Protein AF-A0A2V8UHX8-F1 (afdb_monomer_lite)

Sequence (144 aa):
MVDRAAVALDEDFRTGLDEWTSRGNATASWSFDATGFVRPGALALYRPSLGLTDYQMQFLGLIDKKAMSWVVRAADFDNYYVVKLVVLKPGPLPTIGVTRYAVVNGKAQNRADVVVPINARPDMLYRGRSRRHLRSRRPRPDGR

Foldseek 3Di:
DDDPPDDDDDDLCPVHCPQKDDDPVQQVVWDADPVRDIDDDHDIDRNVCLPDDWDKDKDKDADPDFWDKDWDNDNDQQWIKIWIWGFPADDQFTWTKIKIFIGHRNRTDDIDIGTDPDRDGHPDMDMDMDGDDPPPPDPDPPDD

Radius of gyration: 17.82 Å; chains: 1; bounding box: 34×53×47 Å

pLDDT: mean 87.39, std 15.1, range [37.59, 98.44]

Structure (mmCIF, N/CA/C/O backbone):
data_AF-A0A2V8UHX8-F1
#
_entry.id   AF-A0A2V8UHX8-F1
#
loop_
_atom_site.group_PDB
_atom_site.id
_atom_site.type_symbol
_atom_site.label_atom_id
_atom_site.label_alt_id
_atom_site.label_comp_id
_atom_site.label_asym_id
_atom_site.label_entity_id
_atom_site.label_seq_id
_atom_site.pdbx_PDB_ins_code
_atom_site.Cartn_x
_atom_site.Cartn_y
_atom_site.Cartn_z
_atom_site.occupancy
_atom_site.B_iso_or_equiv
_atom_site.auth_seq_id
_atom_site.auth_comp_id
_atom_site.auth_asym_id
_atom_site.auth_atom_id
_atom_site.pdbx_PDB_model_num
ATOM 1 N N . MET A 1 1 ? 19.385 -30.151 -11.113 1.00 38.16 1 MET A N 1
ATOM 2 C CA . MET A 1 1 ? 18.943 -29.450 -9.891 1.00 38.16 1 MET A CA 1
ATOM 3 C C . MET A 1 1 ? 18.984 -27.964 -10.209 1.00 38.16 1 MET A C 1
ATOM 5 O O . MET A 1 1 ? 20.072 -27.438 -10.368 1.00 38.16 1 MET A O 1
ATOM 9 N N . VAL A 1 2 ? 17.839 -27.333 -10.487 1.00 37.59 2 VAL A N 1
ATOM 10 C CA . VAL A 1 2 ? 17.800 -25.900 -10.831 1.00 37.59 2 VAL A CA 1
ATOM 11 C C . VAL A 1 2 ? 17.531 -25.143 -9.542 1.00 37.59 2 VAL A C 1
ATOM 13 O O . VAL A 1 2 ? 16.391 -25.096 -9.082 1.00 37.59 2 VAL A O 1
ATOM 16 N N . ASP A 1 3 ? 18.590 -24.614 -8.941 1.00 44.16 3 ASP A N 1
ATOM 17 C CA . ASP A 1 3 ? 18.475 -23.642 -7.864 1.00 44.16 3 ASP A CA 1
ATOM 18 C C . ASP A 1 3 ?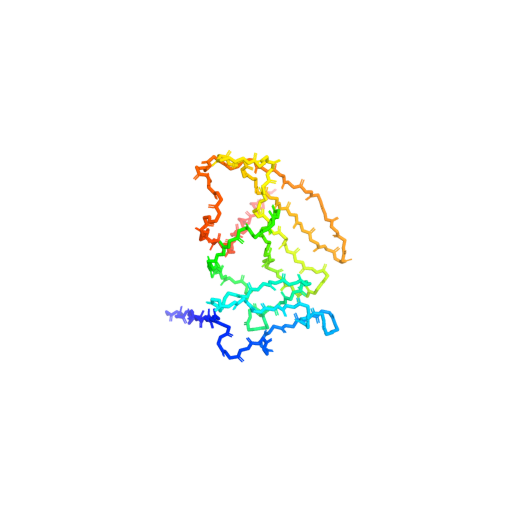 17.956 -22.339 -8.483 1.00 44.16 3 ASP A C 1
ATOM 20 O O . ASP A 1 3 ? 18.651 -21.653 -9.234 1.00 44.16 3 ASP A O 1
ATOM 24 N N . ARG A 1 4 ? 16.667 -22.054 -8.287 1.00 54.31 4 ARG A N 1
ATOM 25 C CA . ARG A 1 4 ? 16.117 -20.746 -8.637 1.00 54.31 4 ARG A CA 1
ATOM 26 C C . ARG A 1 4 ? 16.602 -19.796 -7.556 1.00 54.31 4 ARG A C 1
ATOM 28 O O . ARG A 1 4 ? 16.000 -19.772 -6.488 1.00 54.31 4 ARG A O 1
ATOM 35 N N . ALA A 1 5 ? 17.664 -19.043 -7.836 1.00 53.38 5 ALA A N 1
ATOM 36 C CA . ALA A 1 5 ? 18.156 -18.008 -6.938 1.00 53.38 5 ALA A CA 1
ATOM 37 C C . ALA A 1 5 ? 16.981 -17.137 -6.464 1.00 53.38 5 ALA A C 1
ATOM 39 O O . ALA A 1 5 ? 16.331 -16.447 -7.254 1.00 53.38 5 ALA A O 1
ATOM 40 N N . ALA A 1 6 ? 16.665 -17.227 -5.174 1.00 70.19 6 ALA A N 1
ATOM 41 C CA . ALA A 1 6 ? 15.698 -16.347 -4.551 1.00 70.19 6 ALA A CA 1
ATOM 42 C C . ALA A 1 6 ? 16.376 -14.985 -4.372 1.00 70.19 6 ALA A C 1
ATOM 44 O O . ALA A 1 6 ? 17.318 -14.860 -3.594 1.00 70.19 6 ALA A O 1
ATOM 45 N N . VAL A 1 7 ? 15.923 -13.971 -5.108 1.00 84.69 7 VAL A N 1
ATOM 46 C CA . VAL A 1 7 ? 16.371 -12.592 -4.888 1.00 84.69 7 VAL A CA 1
ATOM 47 C C . VAL A 1 7 ? 15.684 -12.064 -3.629 1.00 84.69 7 VAL A C 1
ATOM 49 O O . VAL A 1 7 ? 14.455 -12.099 -3.533 1.00 84.69 7 VAL A O 1
ATOM 52 N N . ALA A 1 8 ? 16.473 -11.585 -2.668 1.00 90.81 8 ALA A N 1
ATOM 53 C CA . ALA A 1 8 ? 15.987 -10.830 -1.519 1.00 90.81 8 ALA A CA 1
ATOM 54 C C . ALA A 1 8 ? 16.121 -9.334 -1.824 1.00 90.81 8 ALA A C 1
ATOM 56 O O . ALA A 1 8 ? 17.201 -8.872 -2.186 1.00 90.81 8 ALA A O 1
ATOM 57 N N . LEU A 1 9 ? 15.010 -8.605 -1.728 1.00 93.25 9 LEU A N 1
ATOM 58 C CA . LEU A 1 9 ? 14.964 -7.154 -1.878 1.00 93.25 9 LEU A CA 1
ATOM 59 C C . LEU A 1 9 ? 14.510 -6.568 -0.548 1.00 93.25 9 LEU A C 1
ATOM 61 O O . LEU A 1 9 ? 13.419 -6.906 -0.080 1.00 93.25 9 L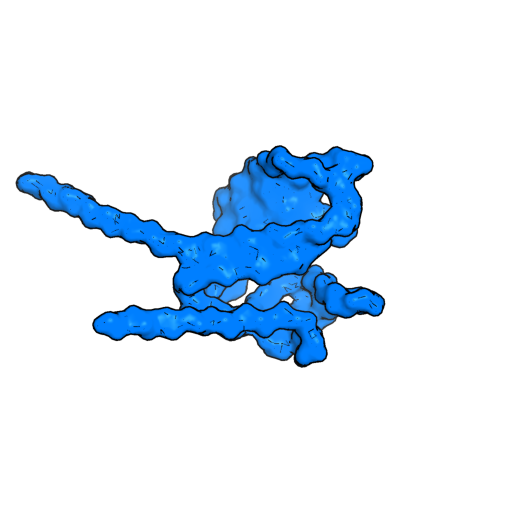EU A O 1
ATOM 65 N N . ASP A 1 10 ? 15.332 -5.694 0.017 1.00 93.56 10 ASP A N 1
ATOM 66 C CA . ASP A 1 10 ? 15.061 -5.009 1.272 1.00 93.56 10 ASP A CA 1
ATOM 67 C C . ASP A 1 10 ? 15.045 -3.498 1.029 1.00 93.56 10 ASP A C 1
ATOM 69 O O . ASP A 1 10 ? 15.908 -2.950 0.347 1.00 93.56 10 ASP A O 1
ATOM 73 N N . GLU A 1 11 ? 14.033 -2.838 1.582 1.00 92.75 11 GLU A N 1
ATOM 74 C CA . GLU A 1 11 ? 13.854 -1.390 1.541 1.00 92.75 11 GLU A CA 1
ATOM 75 C C . GLU A 1 11 ? 13.630 -0.909 2.975 1.00 92.75 11 GLU A C 1
ATOM 77 O O . GLU A 1 11 ? 12.688 -1.350 3.643 1.00 92.75 11 GLU A O 1
ATOM 82 N N . ASP A 1 12 ? 14.510 -0.028 3.444 1.00 91.31 12 ASP A N 1
ATOM 83 C CA . ASP A 1 12 ? 14.453 0.591 4.771 1.00 91.31 12 ASP A CA 1
ATOM 84 C C . ASP A 1 12 ? 14.312 2.124 4.712 1.00 91.31 12 ASP A C 1
ATOM 86 O O . ASP A 1 12 ? 14.240 2.775 5.754 1.00 91.31 12 ASP A O 1
ATOM 90 N N . PHE A 1 13 ? 14.226 2.682 3.498 1.00 91.62 13 PHE A N 1
ATOM 91 C CA . PHE A 1 13 ? 14.057 4.090 3.150 1.00 91.62 13 PHE A CA 1
ATOM 92 C C . PHE A 1 13 ? 15.179 5.030 3.611 1.00 91.62 13 PHE A C 1
ATOM 94 O O . PHE A 1 13 ? 15.063 6.248 3.456 1.00 91.62 13 PHE A O 1
ATOM 101 N N . ARG A 1 14 ? 16.293 4.509 4.146 1.00 87.94 14 ARG A N 1
ATOM 102 C CA . ARG A 1 14 ? 17.419 5.340 4.613 1.00 87.94 14 ARG A CA 1
ATOM 103 C C . ARG A 1 14 ? 18.179 6.004 3.474 1.00 87.94 14 ARG A C 1
ATOM 105 O O . ARG A 1 14 ? 18.783 7.054 3.672 1.00 87.94 14 ARG A O 1
ATOM 112 N N . THR A 1 15 ? 18.151 5.394 2.294 1.00 85.94 15 THR A N 1
ATOM 113 C CA . THR A 1 15 ? 18.759 5.919 1.066 1.00 85.94 15 THR A CA 1
ATOM 114 C C . THR A 1 15 ? 17.802 6.814 0.273 1.00 85.94 15 THR A C 1
ATOM 116 O O . THR A 1 15 ? 18.139 7.242 -0.825 1.00 85.94 15 THR A O 1
ATOM 119 N N . GLY A 1 16 ? 16.628 7.136 0.829 1.00 88.38 16 GLY A N 1
ATOM 120 C CA . GLY A 1 16 ? 15.631 7.992 0.197 1.00 88.38 16 GLY A CA 1
ATOM 121 C C . GLY A 1 16 ? 14.569 7.207 -0.572 1.00 88.38 16 GLY A C 1
ATOM 122 O O . GLY A 1 16 ? 14.186 6.106 -0.188 1.00 88.38 16 GLY A O 1
ATOM 123 N N . LEU A 1 17 ? 14.040 7.820 -1.634 1.00 91.25 17 LEU A N 1
ATOM 124 C CA . LEU A 1 17 ? 12.916 7.295 -2.421 1.00 91.25 17 LEU A CA 1
ATOM 125 C C . LEU A 1 17 ? 13.298 7.019 -3.879 1.00 91.25 17 LEU A C 1
ATOM 127 O O . LEU A 1 17 ? 12.417 6.878 -4.724 1.00 91.25 17 LEU A O 1
ATOM 131 N N . ASP A 1 18 ? 14.594 6.939 -4.184 1.00 90.00 18 ASP A N 1
ATOM 132 C CA . ASP A 1 18 ? 15.086 6.840 -5.561 1.00 90.00 18 ASP A CA 1
ATOM 133 C C . ASP A 1 18 ? 14.546 5.600 -6.278 1.00 90.00 18 ASP A C 1
ATOM 135 O O . ASP A 1 18 ? 14.199 5.676 -7.455 1.00 90.00 18 ASP A O 1
ATOM 139 N N . GLU A 1 19 ? 14.388 4.481 -5.562 1.00 93.25 19 GLU A N 1
ATOM 140 C CA . GLU A 1 19 ? 13.832 3.230 -6.094 1.00 93.25 19 GLU A CA 1
ATOM 141 C C . GLU A 1 19 ? 12.304 3.203 -6.226 1.00 93.25 19 GLU A C 1
ATOM 143 O O . GLU A 1 19 ? 11.726 2.223 -6.710 1.00 93.25 19 GLU A O 1
ATOM 148 N N . TRP A 1 20 ? 11.634 4.291 -5.855 1.00 94.56 20 TRP A N 1
ATOM 149 C CA . TRP A 1 20 ? 10.190 4.433 -5.933 1.00 94.56 20 TRP A CA 1
ATOM 150 C C . TRP A 1 20 ? 9.813 5.345 -7.092 1.00 94.56 20 TRP A C 1
ATOM 152 O O . TRP A 1 20 ? 10.142 6.526 -7.135 1.00 94.56 20 TRP A O 1
ATOM 162 N N . THR A 1 21 ? 9.065 4.800 -8.046 1.00 93.50 21 THR A N 1
ATOM 163 C CA . THR A 1 21 ? 8.550 5.570 -9.180 1.00 93.50 21 THR A CA 1
ATOM 164 C C . THR A 1 21 ? 7.075 5.882 -8.987 1.00 93.50 21 THR A C 1
ATOM 166 O O . THR A 1 21 ? 6.322 5.056 -8.480 1.00 93.50 21 THR A O 1
ATOM 169 N N . SER A 1 22 ? 6.631 7.058 -9.418 1.00 93.00 22 SER A N 1
ATOM 170 C CA . SER A 1 22 ? 5.221 7.458 -9.416 1.00 93.00 22 SER A CA 1
ATOM 171 C C . SER A 1 22 ? 4.820 8.002 -10.786 1.00 93.00 22 SER A C 1
ATOM 173 O O . SER A 1 22 ? 5.671 8.248 -11.641 1.00 93.00 22 SER A O 1
ATOM 175 N N . ARG A 1 23 ? 3.519 8.209 -11.019 1.00 89.88 23 ARG A N 1
ATOM 176 C CA . ARG A 1 23 ? 3.083 8.970 -12.197 1.00 89.88 23 ARG A CA 1
ATOM 177 C C . ARG A 1 23 ? 3.562 10.416 -12.076 1.00 89.88 23 ARG A C 1
ATOM 179 O O . ARG A 1 23 ? 3.142 11.126 -11.163 1.00 89.88 23 ARG A O 1
ATOM 186 N N . GLY A 1 24 ? 4.407 10.852 -13.009 1.00 86.06 24 GLY A N 1
ATOM 187 C CA . GLY A 1 24 ? 5.054 12.162 -12.929 1.00 86.06 24 GLY A CA 1
ATOM 188 C C . GLY A 1 24 ? 6.001 12.236 -11.726 1.00 86.06 24 GLY A C 1
ATOM 189 O O . GLY A 1 24 ? 6.769 11.311 -11.496 1.00 86.06 24 GLY A O 1
ATOM 190 N N . ASN A 1 25 ? 5.926 13.319 -10.946 1.00 78.00 25 ASN A N 1
ATOM 191 C CA . ASN A 1 25 ? 6.714 13.503 -9.718 1.00 78.00 25 ASN A CA 1
ATOM 192 C C . ASN A 1 25 ? 5.857 13.364 -8.441 1.00 78.00 25 ASN A C 1
ATOM 194 O O . ASN A 1 25 ? 6.036 14.087 -7.463 1.00 78.00 25 ASN A O 1
ATOM 198 N N . ALA A 1 26 ? 4.851 12.487 -8.449 1.00 78.44 26 ALA A N 1
ATOM 199 C CA . ALA A 1 26 ? 3.910 12.372 -7.335 1.00 78.44 26 ALA A CA 1
ATOM 200 C C . ALA A 1 26 ? 4.526 11.760 -6.055 1.00 78.44 26 ALA A C 1
ATOM 202 O O . ALA A 1 26 ? 3.953 11.915 -4.976 1.00 78.44 26 ALA A O 1
ATOM 203 N N . THR A 1 27 ? 5.706 11.136 -6.127 1.00 80.31 27 THR A N 1
ATOM 204 C CA . THR A 1 27 ? 6.527 10.748 -4.964 1.00 80.31 27 THR A CA 1
ATOM 205 C C . THR A 1 27 ? 6.955 11.951 -4.129 1.00 80.31 27 THR A C 1
ATOM 207 O O . THR A 1 27 ? 7.158 11.789 -2.934 1.00 80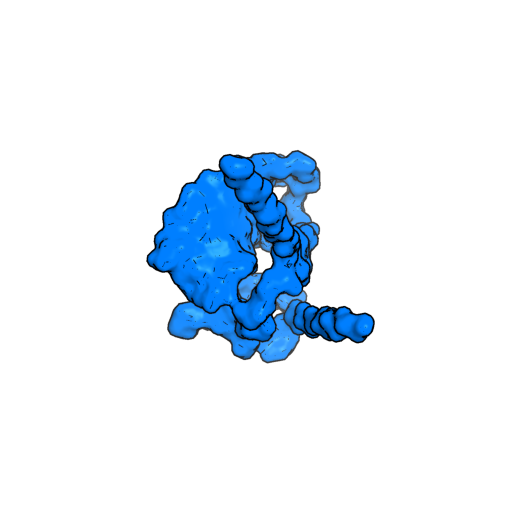.31 27 THR A O 1
ATOM 210 N N . ALA A 1 28 ? 6.971 13.170 -4.682 1.00 76.81 28 ALA A N 1
ATOM 211 C CA . ALA A 1 28 ? 7.179 14.396 -3.906 1.00 76.81 28 ALA A CA 1
ATOM 212 C C . ALA A 1 28 ? 6.109 14.629 -2.816 1.00 76.81 28 ALA A C 1
ATOM 214 O O . ALA A 1 28 ? 6.305 15.446 -1.924 1.00 76.81 28 ALA A O 1
ATOM 215 N N . SER A 1 29 ? 4.970 13.923 -2.877 1.00 86.12 29 SER A N 1
ATOM 216 C CA . SER A 1 29 ? 3.947 13.944 -1.819 1.00 86.12 29 SER A CA 1
ATOM 217 C C . SER A 1 29 ? 4.254 13.022 -0.635 1.00 86.12 29 SER A C 1
ATOM 219 O O . SER A 1 29 ? 3.545 13.074 0.369 1.00 86.12 29 SER A O 1
ATOM 221 N N . TRP A 1 30 ? 5.259 12.153 -0.755 1.00 92.50 30 TRP A N 1
ATOM 222 C CA . TRP A 1 30 ? 5.711 11.307 0.340 1.00 92.50 30 TRP A CA 1
ATOM 223 C C . TRP A 1 30 ? 6.575 12.136 1.285 1.00 92.50 30 TRP A C 1
ATOM 225 O O . TRP A 1 30 ? 7.303 13.033 0.863 1.00 92.50 30 TRP A O 1
ATOM 235 N N . SER A 1 31 ? 6.505 11.831 2.572 1.00 91.19 31 SER A N 1
ATOM 236 C CA . SER A 1 31 ? 7.331 12.484 3.583 1.00 91.19 31 SER A CA 1
ATOM 237 C C . SER A 1 31 ? 7.859 11.476 4.589 1.00 91.19 31 SER A C 1
ATOM 239 O O . SER A 1 31 ? 7.425 10.326 4.618 1.00 91.19 31 SER A O 1
ATOM 241 N N . PHE A 1 32 ? 8.803 11.910 5.413 1.00 91.56 32 PHE A N 1
ATOM 242 C CA . PHE A 1 32 ? 9.275 11.165 6.571 1.00 91.56 32 PHE A CA 1
ATOM 243 C C . PHE A 1 32 ? 8.774 11.872 7.824 1.00 91.56 32 PHE A C 1
ATOM 245 O O . PHE A 1 32 ? 8.734 13.105 7.863 1.00 91.56 32 PHE A O 1
ATOM 252 N N . ASP A 1 33 ? 8.381 11.116 8.842 1.00 87.81 33 ASP A N 1
ATOM 253 C CA . ASP A 1 33 ? 8.163 11.704 10.159 1.00 87.81 33 ASP A CA 1
ATOM 254 C C . ASP A 1 33 ? 9.449 11.771 10.987 1.00 87.81 33 ASP A C 1
ATOM 256 O O . ASP A 1 33 ? 10.505 11.274 10.593 1.00 87.81 33 ASP A O 1
ATOM 260 N N . ALA A 1 34 ? 9.350 12.395 12.162 1.00 85.44 34 ALA A N 1
ATOM 261 C CA . ALA A 1 34 ? 10.476 12.573 13.076 1.00 85.44 34 ALA A CA 1
ATOM 262 C C . ALA A 1 34 ? 11.091 11.248 13.570 1.00 85.44 34 ALA A C 1
ATOM 264 O O . ALA A 1 34 ? 12.199 11.254 14.096 1.00 85.44 34 ALA A O 1
ATOM 265 N N . THR A 1 35 ? 10.386 10.123 13.414 1.00 84.00 35 THR A N 1
ATOM 266 C CA . THR A 1 35 ? 10.855 8.785 13.802 1.00 84.00 35 THR A CA 1
ATOM 267 C C . THR A 1 35 ? 11.424 7.986 12.628 1.00 84.00 35 THR A C 1
ATOM 269 O O . THR A 1 35 ? 11.843 6.845 12.810 1.00 84.00 35 THR A O 1
ATOM 272 N N . GLY A 1 36 ? 11.472 8.579 11.430 1.00 84.12 36 GLY A N 1
ATOM 273 C CA . GLY A 1 36 ? 11.988 7.946 10.218 1.00 84.12 36 GLY A CA 1
ATOM 274 C C . GLY A 1 36 ? 10.981 7.046 9.502 1.00 84.12 36 GLY A C 1
ATOM 275 O O . GLY A 1 36 ? 11.360 6.369 8.548 1.00 84.12 36 GLY A O 1
ATOM 276 N N . PHE A 1 37 ? 9.705 7.035 9.906 1.00 88.94 37 PHE A N 1
ATOM 277 C CA . PHE A 1 37 ? 8.674 6.333 9.143 1.00 88.94 37 PHE A CA 1
ATOM 278 C C . PHE A 1 37 ? 8.308 7.138 7.901 1.00 88.94 37 PHE A C 1
ATOM 280 O O . PHE A 1 37 ? 8.004 8.332 7.970 1.00 88.94 37 PHE A O 1
ATOM 287 N N . VAL A 1 38 ? 8.272 6.455 6.759 1.00 93.62 38 VAL A N 1
ATOM 288 C CA . VAL A 1 38 ? 7.698 7.016 5.539 1.00 93.62 38 VAL A CA 1
ATOM 289 C C . VAL A 1 38 ? 6.190 7.157 5.708 1.00 93.62 38 VAL A C 1
ATOM 291 O O . VAL A 1 38 ? 5.503 6.230 6.140 1.00 93.62 38 VAL A O 1
ATOM 294 N N . ARG A 1 39 ? 5.675 8.317 5.306 1.00 93.50 39 ARG A N 1
ATOM 295 C CA . ARG A 1 39 ? 4.260 8.629 5.120 1.00 93.50 39 ARG A CA 1
ATOM 296 C C . ARG A 1 39 ? 3.968 8.654 3.621 1.00 93.50 39 ARG A C 1
ATOM 298 O O . ARG A 1 39 ? 4.219 9.671 2.969 1.00 93.50 39 ARG A O 1
ATOM 305 N N . PRO A 1 40 ? 3.463 7.545 3.051 1.00 92.50 40 PRO A N 1
ATOM 306 C CA . PRO A 1 40 ? 3.172 7.481 1.630 1.00 92.50 40 PRO A CA 1
ATOM 307 C C . PRO A 1 40 ? 2.051 8.450 1.247 1.00 92.50 40 PRO A C 1
ATOM 309 O O . PRO A 1 40 ? 1.041 8.562 1.945 1.00 92.50 40 PRO A O 1
ATOM 312 N N . GLY A 1 41 ? 2.221 9.109 0.106 1.00 91.69 41 GLY A N 1
ATOM 313 C CA . GLY A 1 41 ? 1.212 9.946 -0.537 1.00 91.69 41 GLY A CA 1
ATOM 314 C C . GLY A 1 41 ? 0.554 9.230 -1.717 1.00 91.69 41 GLY A C 1
ATOM 315 O O . GLY A 1 41 ? -0.137 8.222 -1.556 1.00 91.69 41 GLY A O 1
ATOM 316 N N . ALA A 1 42 ? 0.752 9.762 -2.923 1.00 93.00 42 ALA A N 1
ATOM 317 C CA . ALA A 1 42 ? 0.265 9.150 -4.159 1.00 93.00 42 ALA A CA 1
ATOM 318 C C . ALA A 1 42 ? 0.872 7.754 -4.411 1.00 93.00 42 ALA A C 1
ATOM 320 O O . ALA A 1 42 ? 1.909 7.401 -3.847 1.00 93.00 42 ALA A O 1
ATOM 321 N N . LEU A 1 43 ? 0.238 6.968 -5.292 1.00 95.25 43 LEU A N 1
ATOM 322 C CA . LEU A 1 43 ? 0.735 5.643 -5.675 1.00 95.25 43 LEU A CA 1
ATOM 323 C C . LEU A 1 43 ? 2.168 5.736 -6.214 1.00 95.25 43 LEU A C 1
ATOM 325 O O . LEU A 1 43 ? 2.418 6.421 -7.208 1.00 95.25 43 LEU A O 1
ATOM 329 N N . ALA A 1 44 ? 3.060 4.969 -5.595 1.00 96.25 44 ALA A N 1
ATOM 330 C CA . ALA A 1 44 ? 4.389 4.699 -6.105 1.00 96.25 44 ALA A CA 1
ATOM 331 C C . ALA A 1 44 ? 4.633 3.187 -6.178 1.00 96.25 44 ALA A C 1
ATOM 333 O O . ALA A 1 44 ? 4.079 2.415 -5.390 1.00 96.25 44 ALA A O 1
ATOM 334 N N . LEU A 1 45 ? 5.442 2.775 -7.148 1.00 96.00 45 LEU A N 1
ATOM 335 C CA . LEU A 1 45 ? 5.837 1.396 -7.389 1.00 96.00 45 LEU A CA 1
ATOM 336 C C . LEU A 1 45 ? 7.325 1.247 -7.086 1.00 96.00 45 LEU A C 1
ATOM 338 O O . LEU A 1 45 ? 8.137 2.058 -7.529 1.00 96.00 45 LEU A O 1
ATOM 342 N N . TYR A 1 46 ? 7.675 0.190 -6.363 1.00 95.19 46 TYR A N 1
ATOM 343 C CA . TYR A 1 46 ? 9.061 -0.145 -6.065 1.00 95.19 46 TYR A CA 1
ATOM 344 C C . TYR A 1 46 ? 9.706 -0.804 -7.291 1.00 95.19 46 TYR A C 1
ATOM 346 O O . TYR A 1 46 ? 9.394 -1.960 -7.612 1.00 95.19 46 TYR A O 1
ATOM 354 N N . ARG A 1 47 ? 10.569 -0.062 -8.001 1.00 94.25 47 ARG A N 1
ATOM 355 C CA . ARG A 1 47 ? 11.138 -0.456 -9.305 1.00 94.25 47 ARG A CA 1
ATOM 356 C C . ARG A 1 47 ? 11.802 -1.836 -9.287 1.00 94.25 47 ARG A C 1
ATOM 358 O O . ARG A 1 47 ? 11.498 -2.612 -10.197 1.00 94.25 47 ARG A O 1
ATOM 365 N N . PRO A 1 48 ? 12.598 -2.214 -8.262 1.00 94.31 48 PRO A N 1
ATOM 366 C CA . PRO A 1 48 ? 13.263 -3.519 -8.234 1.00 94.31 48 PRO A CA 1
ATOM 367 C C . PRO A 1 48 ? 12.297 -4.718 -8.248 1.00 94.31 48 PRO A C 1
ATOM 369 O O . PRO A 1 48 ? 12.685 -5.823 -8.618 1.00 94.31 48 PRO A O 1
ATOM 372 N N . SER A 1 49 ? 11.021 -4.515 -7.891 1.00 92.94 49 SER A N 1
ATOM 373 C CA . SER A 1 49 ? 10.009 -5.580 -7.855 1.00 92.94 49 SER A CA 1
ATOM 374 C C . SER A 1 49 ? 9.203 -5.770 -9.145 1.00 92.94 49 SER A C 1
ATOM 376 O O . SER A 1 49 ? 8.531 -6.792 -9.274 1.00 92.94 49 SER A O 1
ATOM 378 N N . LEU A 1 50 ? 9.257 -4.839 -10.110 1.00 91.75 50 LEU A N 1
ATOM 379 C CA . LEU A 1 50 ? 8.355 -4.841 -11.279 1.00 91.75 50 LEU A CA 1
ATOM 380 C C . LEU A 1 50 ? 8.543 -6.054 -12.206 1.00 91.75 50 LEU A C 1
ATOM 382 O O . LEU A 1 50 ? 7.593 -6.494 -12.850 1.00 91.75 50 LEU A O 1
ATOM 386 N N . GLY A 1 51 ? 9.746 -6.634 -12.244 1.00 88.62 51 GLY A N 1
ATOM 387 C CA . GLY A 1 51 ? 10.032 -7.857 -13.003 1.00 88.62 51 GLY A CA 1
ATOM 388 C C . GLY A 1 51 ? 9.680 -9.157 -12.269 1.00 88.62 51 GLY A C 1
ATOM 389 O O . GLY A 1 51 ? 9.765 -10.238 -12.856 1.00 88.62 51 GLY A O 1
ATOM 390 N N . LEU A 1 52 ? 9.301 -9.092 -10.987 1.00 89.50 52 LEU A N 1
ATOM 391 C CA . LEU A 1 52 ? 9.076 -10.282 -10.171 1.00 89.50 52 LEU A CA 1
ATOM 392 C C . LEU A 1 52 ? 7.679 -10.853 -10.392 1.00 89.50 52 LEU A C 1
ATOM 394 O O . LEU A 1 52 ? 6.653 -10.199 -10.202 1.00 89.50 52 LEU A O 1
ATOM 398 N N . THR A 1 53 ? 7.640 -12.139 -10.722 1.00 83.94 53 THR A N 1
ATOM 399 C CA . THR A 1 53 ? 6.385 -12.864 -10.905 1.00 83.94 53 THR A CA 1
ATOM 400 C C . THR A 1 53 ? 6.038 -13.679 -9.667 1.00 83.94 53 THR A C 1
ATOM 402 O O . THR A 1 53 ? 4.946 -13.516 -9.147 1.00 83.94 53 THR A O 1
ATOM 405 N N . ASP A 1 54 ? 6.926 -14.496 -9.109 1.00 87.38 54 ASP A N 1
ATOM 406 C CA . ASP A 1 54 ? 6.643 -15.259 -7.886 1.00 87.38 54 ASP A CA 1
ATOM 407 C C . ASP A 1 54 ? 7.416 -14.699 -6.699 1.00 87.38 54 ASP A C 1
ATOM 409 O O . ASP A 1 54 ? 8.625 -14.870 -6.588 1.00 87.38 54 ASP A O 1
ATOM 413 N N . TYR A 1 55 ? 6.704 -14.006 -5.808 1.00 89.19 55 TYR A N 1
ATOM 414 C CA . TYR A 1 55 ? 7.317 -13.328 -4.672 1.00 89.19 55 TYR A CA 1
ATOM 415 C C . TYR A 1 55 ? 6.425 -13.316 -3.427 1.00 89.19 55 TYR A C 1
ATOM 417 O O . TYR A 1 55 ? 5.196 -13.495 -3.471 1.00 89.19 55 TYR A O 1
ATOM 425 N N . GLN A 1 56 ? 7.076 -13.068 -2.292 1.00 91.81 56 GLN A N 1
ATOM 426 C CA . GLN A 1 56 ? 6.444 -12.720 -1.029 1.00 91.81 56 GLN A CA 1
ATOM 427 C C . GLN A 1 56 ? 6.877 -11.305 -0.647 1.00 91.81 56 GLN A C 1
ATOM 429 O O . GLN A 1 56 ? 8.063 -11.043 -0.516 1.00 91.81 56 GLN A O 1
ATOM 434 N N . MET A 1 57 ? 5.909 -10.425 -0.407 1.00 93.56 57 MET A N 1
ATOM 435 C CA . MET A 1 57 ? 6.144 -9.091 0.143 1.00 93.56 57 MET A CA 1
ATOM 436 C C . MET A 1 57 ? 5.819 -9.099 1.635 1.00 93.56 57 MET A C 1
ATOM 438 O O . MET A 1 57 ? 4.778 -9.633 2.038 1.00 93.56 57 MET A O 1
ATOM 442 N N . GLN A 1 58 ? 6.693 -8.500 2.442 1.00 95.44 58 GLN A N 1
ATOM 443 C CA . GLN A 1 58 ? 6.478 -8.264 3.866 1.00 95.44 58 GLN A CA 1
ATOM 444 C C . GLN A 1 58 ? 6.862 -6.832 4.215 1.00 95.44 58 GLN A C 1
ATOM 446 O O . GLN A 1 58 ? 7.834 -6.321 3.679 1.00 95.44 58 GLN A O 1
ATOM 451 N N . PHE A 1 59 ? 6.108 -6.204 5.112 1.00 95.06 59 PHE A N 1
ATOM 452 C CA . PHE A 1 59 ? 6.409 -4.861 5.603 1.00 95.06 59 PHE A CA 1
ATOM 453 C C . PHE A 1 59 ? 5.795 -4.651 6.991 1.00 95.06 59 PHE A C 1
ATOM 455 O O . PHE A 1 59 ? 4.937 -5.429 7.430 1.00 95.06 59 PHE A O 1
ATOM 462 N N . LEU A 1 60 ? 6.235 -3.594 7.666 1.00 95.31 60 LEU A N 1
ATOM 463 C CA . LEU A 1 60 ? 5.603 -3.055 8.866 1.00 95.31 60 LEU A CA 1
ATOM 464 C C . LEU A 1 60 ? 4.967 -1.713 8.524 1.00 95.31 60 LEU A C 1
ATOM 466 O O . LEU A 1 60 ? 5.534 -0.937 7.761 1.00 95.31 60 LEU A O 1
ATOM 470 N N . GLY A 1 61 ? 3.799 -1.438 9.087 1.00 94.00 61 GLY A N 1
ATOM 471 C CA . GLY A 1 61 ? 3.171 -0.137 8.928 1.00 94.00 61 GLY A CA 1
ATOM 472 C C . GLY A 1 61 ? 2.034 0.085 9.908 1.00 94.00 61 GLY A C 1
ATOM 473 O O . GLY A 1 61 ? 1.541 -0.843 10.550 1.00 94.00 61 GLY A O 1
ATOM 474 N N . LEU A 1 62 ? 1.637 1.342 10.023 1.00 93.88 62 LEU A N 1
ATOM 475 C CA . LEU A 1 62 ? 0.623 1.826 10.946 1.00 93.88 62 LEU A CA 1
ATOM 476 C C . LEU A 1 62 ? -0.508 2.473 10.143 1.00 93.88 62 LEU A C 1
ATOM 478 O O . LEU A 1 62 ? -0.289 3.027 9.064 1.00 93.88 62 LEU A O 1
ATOM 482 N N . ILE A 1 63 ? -1.736 2.393 10.652 1.00 94.06 63 ILE A N 1
ATOM 483 C CA . ILE A 1 63 ? -2.844 3.155 10.073 1.00 94.06 63 ILE A CA 1
ATOM 484 C C . ILE A 1 63 ? -2.818 4.554 10.690 1.00 94.06 63 ILE A C 1
ATOM 486 O O . ILE A 1 63 ? -3.328 4.738 11.786 1.00 94.06 63 ILE A O 1
ATOM 490 N N . ASP A 1 64 ? -2.223 5.520 9.984 1.00 88.94 64 ASP A N 1
ATOM 491 C CA . ASP A 1 64 ? -2.061 6.901 10.484 1.00 88.94 64 ASP A CA 1
ATOM 492 C C . ASP A 1 64 ? -3.399 7.658 10.534 1.00 88.94 64 ASP A C 1
ATOM 494 O O . ASP A 1 64 ? -3.707 8.380 11.474 1.00 88.94 64 ASP A O 1
ATOM 498 N N . LYS A 1 65 ? -4.239 7.464 9.509 1.00 88.38 65 LYS A N 1
ATOM 499 C CA . LYS A 1 65 ? -5.561 8.104 9.412 1.00 88.38 65 LYS A CA 1
ATOM 500 C C . LYS A 1 65 ? -6.672 7.066 9.320 1.00 88.38 65 LYS A C 1
ATOM 502 O O . LYS A 1 65 ? -7.204 6.600 10.317 1.00 88.38 65 LYS A O 1
ATOM 507 N N . LYS A 1 66 ? -7.047 6.697 8.093 1.00 93.62 66 LYS A N 1
ATOM 508 C CA . LYS A 1 66 ? -8.202 5.824 7.820 1.00 93.62 66 LYS A CA 1
ATOM 509 C C . LYS A 1 66 ? -7.808 4.444 7.317 1.00 93.62 66 LYS A C 1
ATOM 511 O O . LYS A 1 66 ? -8.509 3.467 7.576 1.00 93.62 66 LYS A O 1
ATOM 516 N N . ALA A 1 67 ? -6.732 4.369 6.545 1.00 95.56 67 ALA A N 1
ATOM 517 C CA . ALA A 1 67 ? -6.295 3.129 5.940 1.00 95.56 67 ALA A CA 1
ATOM 518 C C . ALA A 1 67 ? -4.793 3.133 5.687 1.00 95.56 67 ALA A C 1
ATOM 520 O O . ALA A 1 67 ? -4.215 4.168 5.366 1.00 95.56 67 ALA A O 1
ATOM 521 N N . MET A 1 68 ? -4.214 1.943 5.737 1.00 95.62 68 MET A N 1
ATOM 522 C CA . MET A 1 68 ? -2.905 1.635 5.183 1.00 95.62 68 MET A CA 1
ATOM 523 C C . MET A 1 68 ? -3.122 0.829 3.904 1.00 95.62 68 MET A C 1
ATOM 525 O O . MET A 1 68 ? -3.881 -0.140 3.908 1.00 95.62 68 MET A O 1
ATOM 529 N N . SER A 1 69 ? -2.502 1.237 2.798 1.00 96.06 69 SER A N 1
ATOM 530 C CA . SER A 1 69 ? -2.726 0.625 1.483 1.00 96.06 69 SER A CA 1
ATOM 531 C C . SER A 1 69 ? -1.412 0.238 0.828 1.00 96.06 69 SER A C 1
ATOM 533 O O . SER A 1 69 ? -0.416 0.936 0.975 1.00 96.06 69 SER A O 1
ATOM 535 N N . TRP A 1 70 ? -1.430 -0.852 0.073 1.00 96.88 70 TRP A N 1
ATOM 536 C CA . TRP A 1 70 ? -0.316 -1.280 -0.761 1.00 96.88 70 TRP A CA 1
ATOM 537 C C . TRP A 1 70 ? -0.851 -1.928 -2.034 1.00 96.88 70 TRP A C 1
ATOM 539 O O . TRP A 1 70 ? -2.019 -2.330 -2.114 1.00 96.88 70 TRP A O 1
ATOM 549 N N . VAL A 1 71 ? 0.010 -2.019 -3.041 1.00 96.00 71 VAL A N 1
ATOM 550 C CA . VAL A 1 71 ? -0.308 -2.701 -4.291 1.00 96.00 71 VAL A CA 1
ATOM 551 C C . VAL A 1 71 ? 0.546 -3.944 -4.450 1.00 96.00 71 VAL A C 1
ATOM 553 O O . VAL A 1 71 ? 1.669 -4.025 -3.960 1.00 96.00 71 VAL A O 1
ATOM 556 N N . VAL A 1 72 ? -0.005 -4.938 -5.132 1.00 94.19 72 VAL A N 1
ATOM 557 C CA . VAL A 1 72 ? 0.706 -6.159 -5.508 1.00 94.19 72 VAL A CA 1
ATOM 558 C C . VAL A 1 72 ? 0.467 -6.445 -6.982 1.00 94.19 72 VAL A C 1
ATOM 560 O O . VAL A 1 72 ? -0.566 -6.064 -7.534 1.00 94.19 72 VAL A O 1
ATOM 563 N N . ARG A 1 73 ? 1.400 -7.164 -7.612 1.00 91.44 73 ARG A N 1
ATOM 564 C CA . ARG A 1 73 ? 1.346 -7.547 -9.029 1.00 91.44 73 ARG A CA 1
ATOM 565 C C . ARG A 1 73 ? 1.155 -6.339 -9.949 1.00 91.44 73 ARG A C 1
ATOM 567 O O . ARG A 1 73 ? 0.356 -6.408 -10.879 1.00 91.44 73 ARG A O 1
ATOM 574 N N . ALA A 1 74 ? 1.829 -5.238 -9.634 1.00 94.88 74 ALA A N 1
ATOM 575 C CA . ALA A 1 74 ? 1.838 -4.085 -10.512 1.00 94.88 74 ALA A CA 1
ATOM 576 C C . ALA A 1 74 ? 2.666 -4.428 -11.751 1.00 94.88 74 ALA A C 1
ATOM 578 O O . ALA A 1 74 ? 3.848 -4.735 -11.625 1.00 94.88 74 ALA A O 1
ATOM 579 N N . ALA A 1 75 ? 2.029 -4.421 -12.917 1.00 93.62 75 ALA A N 1
ATOM 580 C CA . ALA A 1 75 ? 2.740 -4.422 -14.192 1.00 93.62 75 ALA A CA 1
ATOM 581 C C . ALA A 1 75 ? 3.139 -2.989 -14.575 1.00 93.62 75 ALA A C 1
ATOM 583 O O . ALA A 1 75 ? 4.210 -2.756 -15.120 1.00 93.62 75 ALA A O 1
ATOM 584 N N . ASP A 1 76 ? 2.273 -2.035 -14.239 1.00 94.62 76 ASP A N 1
ATOM 585 C CA . ASP A 1 76 ? 2.422 -0.605 -14.473 1.00 94.62 76 ASP A CA 1
ATOM 586 C C . ASP A 1 76 ? 1.447 0.161 -13.547 1.00 94.62 76 ASP A C 1
ATOM 588 O O . ASP A 1 76 ? 0.855 -0.402 -12.617 1.00 94.62 76 ASP A O 1
ATOM 592 N N . PHE A 1 77 ? 1.265 1.458 -13.797 1.00 96.38 77 PHE A N 1
ATOM 593 C CA . PHE A 1 77 ? 0.336 2.310 -13.048 1.00 96.38 77 PHE A CA 1
ATOM 594 C C . PHE A 1 77 ? -1.141 2.170 -13.450 1.00 96.38 77 PHE A C 1
ATOM 596 O O . PHE A 1 77 ? -1.981 2.871 -12.891 1.00 96.38 77 PHE A O 1
ATOM 603 N N . ASP A 1 78 ? -1.468 1.310 -14.409 1.00 97.56 78 ASP A N 1
ATOM 604 C CA . ASP A 1 78 ? -2.820 1.029 -14.899 1.00 97.56 78 ASP A CA 1
ATOM 605 C C . ASP A 1 78 ? -3.283 -0.400 -14.583 1.00 97.56 78 ASP A C 1
ATOM 607 O O . ASP A 1 78 ? -4.477 -0.691 -14.679 1.00 97.56 78 ASP A O 1
ATOM 611 N N . ASN A 1 79 ? -2.363 -1.282 -14.187 1.00 97.12 79 ASN A N 1
ATOM 612 C CA . ASN A 1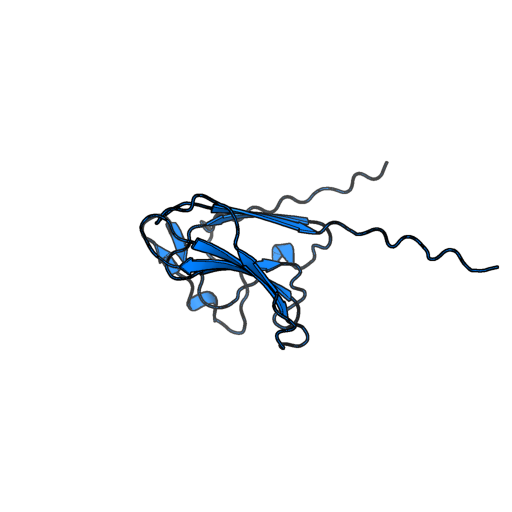 79 ? -2.584 -2.712 -14.027 1.00 97.12 79 ASN A CA 1
ATOM 613 C C . ASN A 1 79 ? -1.933 -3.223 -12.737 1.00 97.12 79 ASN A C 1
ATOM 615 O O . ASN A 1 79 ? -0.742 -3.539 -12.694 1.00 97.12 79 ASN A O 1
ATOM 619 N N . TYR A 1 80 ? -2.725 -3.316 -11.668 1.00 96.44 80 TYR A N 1
ATOM 620 C CA . TYR A 1 80 ? -2.262 -3.737 -10.342 1.00 96.44 80 TYR A CA 1
ATOM 621 C C . TYR A 1 80 ? -3.420 -4.222 -9.462 1.00 96.44 80 TYR A C 1
ATOM 623 O O . TYR A 1 80 ? -4.591 -3.967 -9.733 1.00 96.44 80 TYR A O 1
ATOM 631 N N . TYR A 1 81 ? -3.108 -4.916 -8.368 1.00 96.38 81 TYR A N 1
ATOM 632 C CA . TYR A 1 81 ? -4.086 -5.264 -7.336 1.00 96.38 81 TYR A CA 1
ATOM 633 C C . TYR A 1 81 ? -3.897 -4.366 -6.125 1.00 96.38 81 TYR A C 1
ATOM 635 O O . TYR A 1 81 ? -2.789 -4.237 -5.611 1.00 96.38 81 TYR A O 1
ATOM 643 N N . VAL A 1 82 ? -4.990 -3.790 -5.642 1.00 97.88 82 VAL A N 1
ATOM 644 C CA . VAL A 1 82 ? -5.019 -2.960 -4.441 1.00 97.88 82 VAL A CA 1
ATOM 645 C C . VAL A 1 82 ? -5.391 -3.812 -3.243 1.00 97.88 82 VAL A C 1
ATOM 647 O O . VAL A 1 82 ? -6.355 -4.579 -3.298 1.00 97.88 82 VAL A O 1
ATOM 650 N N . VAL A 1 83 ? -4.671 -3.617 -2.142 1.00 97.62 83 VAL A N 1
ATOM 651 C CA . VAL A 1 83 ? -5.052 -4.107 -0.819 1.00 97.62 83 VAL A CA 1
ATOM 652 C C . VAL A 1 83 ? -5.027 -2.938 0.157 1.00 97.62 83 VAL A C 1
ATOM 654 O O . VAL A 1 83 ? -4.106 -2.122 0.139 1.00 97.62 83 VAL A O 1
ATOM 657 N N . LYS A 1 84 ? -6.053 -2.839 1.001 1.00 97.44 84 LYS A N 1
ATOM 658 C CA . LYS A 1 84 ? -6.129 -1.837 2.067 1.00 97.44 84 LYS A CA 1
ATOM 659 C C . LYS A 1 84 ? -6.491 -2.508 3.376 1.00 97.44 84 LYS A C 1
ATOM 661 O O . LYS A 1 84 ? -7.427 -3.301 3.399 1.00 97.44 84 LYS A O 1
ATOM 666 N N . LEU A 1 85 ? -5.802 -2.140 4.445 1.00 96.88 85 LEU A N 1
ATOM 667 C CA . LEU A 1 85 ? -6.238 -2.351 5.818 1.00 96.88 85 LEU A CA 1
ATOM 668 C C . LEU A 1 85 ? -6.927 -1.062 6.282 1.00 96.88 85 LEU A C 1
ATOM 670 O O . LEU A 1 85 ? -6.305 -0.002 6.261 1.00 96.88 85 LEU A O 1
ATOM 674 N N . VAL A 1 86 ? -8.212 -1.129 6.623 1.00 97.12 86 VAL A N 1
ATOM 675 C CA . VAL A 1 86 ? -9.090 0.044 6.776 1.00 97.12 86 VAL A CA 1
ATOM 676 C C . VAL A 1 86 ? -9.751 0.041 8.148 1.00 97.12 86 VAL A C 1
ATOM 678 O O . VAL A 1 86 ? -10.306 -0.974 8.561 1.00 97.12 86 VAL A O 1
ATOM 681 N N . VAL A 1 87 ? -9.773 1.188 8.823 1.00 96.69 87 VAL A N 1
ATOM 682 C CA . VAL A 1 87 ? -10.627 1.405 9.997 1.00 96.69 87 VAL A CA 1
ATOM 683 C C . VAL A 1 87 ? -12.066 1.598 9.515 1.00 96.69 87 VAL A C 1
ATOM 685 O O . VAL A 1 87 ? -12.401 2.616 8.908 1.00 96.69 87 VAL A O 1
ATOM 688 N N . LEU A 1 88 ? -12.917 0.599 9.756 1.00 96.31 88 LEU A N 1
ATOM 689 C CA . LEU A 1 88 ? -14.342 0.630 9.415 1.00 96.31 88 LEU A CA 1
ATOM 690 C C . LEU A 1 88 ? -15.157 1.372 10.474 1.00 96.31 88 LEU A C 1
ATOM 692 O O . LEU A 1 88 ? -16.085 2.104 10.137 1.00 96.31 88 LEU A O 1
ATOM 696 N N . LYS A 1 89 ? -14.805 1.179 11.750 1.00 95.44 89 LYS A N 1
ATOM 697 C CA . LYS A 1 89 ? -15.393 1.890 12.891 1.00 95.44 89 LYS A CA 1
ATOM 698 C C . LYS A 1 89 ? -14.273 2.308 13.851 1.00 95.44 89 LYS A C 1
ATOM 700 O O . LYS A 1 89 ? -13.538 1.422 14.291 1.00 95.44 89 LYS A O 1
ATOM 705 N N . PRO A 1 90 ? -14.108 3.608 14.148 1.00 93.94 90 PRO A N 1
ATOM 706 C CA . PRO A 1 90 ? -13.103 4.086 15.096 1.00 93.94 90 PRO A CA 1
ATOM 707 C C . PRO A 1 90 ? -13.530 3.836 16.553 1.00 93.94 90 PRO A C 1
ATOM 709 O O . PRO A 1 90 ? -14.694 3.550 16.825 1.00 93.94 90 PRO A O 1
ATOM 712 N N . GLY A 1 91 ? -12.586 3.964 17.488 1.00 91.94 91 GLY A N 1
ATOM 713 C CA . GLY A 1 91 ? -12.808 3.834 18.933 1.00 91.94 91 GLY A CA 1
ATOM 714 C C . GLY A 1 91 ? -11.605 3.206 19.649 1.00 91.94 91 GLY A C 1
ATOM 715 O O . GLY A 1 91 ? -10.620 2.878 18.991 1.00 91.94 91 GLY A O 1
ATOM 716 N N . PRO A 1 92 ? -11.673 2.989 20.977 1.00 91.31 92 PRO A N 1
ATOM 717 C CA . PRO A 1 92 ? -10.612 2.307 21.731 1.00 91.31 92 PRO A CA 1
ATOM 718 C C . PRO A 1 92 ? -10.337 0.877 21.239 1.00 91.31 92 PRO A C 1
ATOM 720 O O . PRO A 1 92 ? -9.217 0.383 21.345 1.00 91.31 92 PRO A O 1
ATOM 723 N N . LEU A 1 93 ? -11.363 0.235 20.668 1.00 92.56 93 LEU A N 1
ATOM 724 C CA . LEU A 1 93 ? -11.299 -1.057 19.985 1.00 92.56 93 LEU A CA 1
ATOM 725 C C . LEU A 1 93 ? -11.834 -0.891 18.551 1.00 92.56 93 LEU A C 1
ATOM 727 O O . LEU A 1 93 ? -13.023 -1.115 18.307 1.00 92.56 93 LEU A O 1
ATOM 731 N N . PRO A 1 94 ? -10.999 -0.436 17.597 1.00 94.81 94 PRO A N 1
ATOM 732 C CA . PRO A 1 94 ? -11.435 -0.201 16.228 1.00 94.81 94 PRO A CA 1
ATOM 733 C C . PRO A 1 94 ? -11.893 -1.486 15.532 1.00 94.81 94 PRO A C 1
ATOM 735 O O . PRO A 1 94 ? -11.267 -2.538 15.655 1.00 94.81 94 PRO A O 1
ATOM 738 N N . THR A 1 95 ? -12.935 -1.387 14.706 1.00 96.06 95 THR A N 1
ATOM 739 C CA . THR A 1 95 ? -13.260 -2.451 13.745 1.00 96.06 95 THR A CA 1
ATOM 740 C C . THR A 1 95 ? -12.405 -2.273 12.499 1.00 96.06 95 THR A C 1
ATOM 742 O O . THR A 1 95 ? -12.516 -1.249 11.820 1.00 96.06 95 THR A O 1
ATOM 745 N N . ILE A 1 96 ? -11.592 -3.276 12.171 1.00 97.06 96 ILE A N 1
ATOM 746 C CA . ILE A 1 96 ? -10.723 -3.263 10.992 1.00 97.06 96 ILE A CA 1
ATOM 747 C C . ILE A 1 96 ? -11.302 -4.136 9.878 1.00 97.06 96 ILE A C 1
ATOM 749 O O . ILE A 1 96 ? -11.816 -5.230 10.110 1.00 97.06 96 ILE A O 1
ATOM 753 N N . GLY A 1 97 ? -11.199 -3.647 8.648 1.00 97.31 97 GLY A N 1
ATOM 754 C CA . GLY A 1 97 ? -11.526 -4.376 7.434 1.00 97.31 97 GLY A CA 1
ATOM 755 C C . GLY A 1 97 ? -10.341 -4.479 6.486 1.00 97.31 97 GLY A C 1
ATOM 756 O O . GLY A 1 97 ? -9.388 -3.704 6.561 1.00 97.31 97 GLY A O 1
ATOM 757 N N . VAL A 1 98 ? -10.431 -5.425 5.560 1.00 97.44 98 VAL A N 1
ATOM 758 C CA . VAL A 1 98 ? -9.569 -5.519 4.388 1.00 97.44 98 VAL A CA 1
ATOM 759 C C . VAL A 1 98 ? -10.401 -5.278 3.139 1.00 97.44 98 VAL A C 1
ATOM 761 O O . VAL A 1 98 ? -11.375 -5.986 2.884 1.00 97.44 98 VAL A O 1
ATOM 764 N N . THR A 1 99 ? -9.971 -4.307 2.343 1.00 97.94 99 THR A N 1
ATOM 765 C CA . THR A 1 99 ? -10.504 -4.036 1.006 1.00 97.94 99 THR A CA 1
ATOM 766 C C . THR A 1 99 ? -9.531 -4.567 -0.035 1.00 97.94 99 THR A C 1
ATOM 768 O O . THR A 1 99 ? -8.330 -4.303 0.050 1.00 97.94 99 THR A O 1
ATOM 771 N N . ARG A 1 100 ? -10.039 -5.261 -1.056 1.00 97.50 100 ARG A N 1
ATOM 772 C CA . ARG A 1 100 ? -9.253 -5.684 -2.222 1.00 97.50 100 ARG A CA 1
ATOM 773 C C . ARG A 1 100 ? -10.011 -5.494 -3.529 1.00 97.50 100 ARG A C 1
ATOM 775 O O . ARG A 1 100 ? -11.212 -5.751 -3.594 1.00 97.50 100 ARG A O 1
ATOM 782 N N . TYR A 1 101 ? -9.302 -5.072 -4.567 1.00 98.06 101 TYR A N 1
ATOM 783 C CA . TYR A 1 101 ? -9.811 -4.981 -5.939 1.00 98.06 101 TYR A CA 1
ATOM 784 C C . TYR A 1 101 ? -8.646 -4.928 -6.927 1.00 98.06 101 TYR A C 1
ATOM 786 O O . TYR A 1 101 ? -7.521 -4.606 -6.549 1.00 98.06 101 TYR A O 1
ATOM 794 N N . ALA A 1 102 ? -8.911 -5.248 -8.190 1.00 98.12 102 ALA A N 1
ATOM 795 C CA . ALA A 1 102 ? -7.956 -5.019 -9.269 1.00 98.12 102 ALA A CA 1
ATOM 796 C C . ALA A 1 102 ? -8.175 -3.634 -9.889 1.00 98.12 102 ALA A C 1
ATOM 798 O O . ALA A 1 102 ? -9.296 -3.128 -9.909 1.00 98.12 102 ALA A O 1
ATOM 799 N N . VAL A 1 103 ? -7.117 -3.047 -10.423 1.00 98.44 103 VAL A N 1
ATOM 800 C CA . VAL A 1 103 ? -7.166 -1.968 -11.406 1.00 98.44 103 VAL A CA 1
ATOM 801 C C . VAL A 1 103 ? -6.662 -2.570 -12.709 1.00 98.44 103 VAL A C 1
ATOM 803 O O . VAL A 1 103 ? -5.617 -3.217 -12.719 1.00 98.44 103 VAL A O 1
ATOM 806 N N . VAL A 1 104 ? -7.457 -2.439 -13.767 1.00 98.25 104 VAL A N 1
ATOM 807 C CA . VAL A 1 104 ? -7.149 -2.962 -15.103 1.00 98.25 104 VAL A CA 1
ATOM 808 C C . VAL A 1 104 ? -7.399 -1.839 -16.093 1.00 98.25 104 VAL A C 1
ATOM 810 O O . VAL A 1 104 ? -8.487 -1.255 -16.085 1.00 98.25 104 VAL A O 1
ATOM 813 N N . ASN A 1 105 ? -6.401 -1.524 -16.920 1.00 97.81 105 ASN A N 1
ATOM 814 C CA . ASN A 1 105 ? -6.427 -0.384 -17.842 1.00 97.81 105 ASN A CA 1
ATOM 815 C C . ASN A 1 105 ? -6.852 0.925 -17.146 1.00 97.81 105 ASN A C 1
ATOM 817 O O . ASN A 1 105 ? -7.720 1.654 -17.632 1.00 97.81 105 ASN A O 1
ATOM 821 N N . GLY A 1 106 ? -6.326 1.159 -15.941 1.00 97.38 106 GLY A N 1
ATOM 822 C CA . GLY A 1 106 ? -6.594 2.356 -15.142 1.00 97.38 106 GLY A CA 1
ATOM 823 C C . GLY A 1 106 ? -7.970 2.386 -14.471 1.00 97.38 106 GLY A C 1
ATOM 824 O O . GLY A 1 106 ? -8.292 3.344 -13.769 1.00 97.38 106 GLY A O 1
ATOM 825 N N . LYS A 1 107 ? -8.798 1.344 -14.641 1.00 98.12 107 LYS A N 1
ATOM 826 C CA . LYS A 1 107 ? -10.158 1.278 -14.091 1.00 98.12 107 LYS A CA 1
ATOM 827 C C . LYS A 1 107 ? -10.252 0.280 -12.947 1.00 98.12 107 LYS A C 1
ATOM 829 O O . LYS A 1 107 ? -9.887 -0.890 -13.090 1.00 98.12 107 LYS A O 1
ATOM 834 N N . ALA A 1 108 ? -10.792 0.738 -11.819 1.00 97.94 108 ALA A N 1
ATOM 835 C CA . ALA A 1 108 ? -11.096 -0.126 -10.688 1.00 97.94 108 ALA A CA 1
ATOM 836 C C . ALA A 1 108 ? -12.149 -1.175 -11.075 1.00 97.94 108 ALA A C 1
ATOM 838 O O . ALA A 1 108 ? -13.173 -0.861 -11.677 1.00 97.94 108 ALA A O 1
ATOM 839 N N . GLN A 1 109 ? -11.869 -2.419 -10.714 1.00 98.38 109 GLN A N 1
ATOM 840 C CA . GLN A 1 109 ? -12.745 -3.568 -10.896 1.00 98.38 109 GLN A CA 1
ATOM 841 C C . GLN A 1 109 ? -13.580 -3.811 -9.630 1.00 98.38 109 GLN A C 1
ATOM 843 O O . GLN A 1 109 ? -13.483 -3.068 -8.648 1.00 98.38 109 GLN A O 1
ATOM 848 N N . ASN A 1 110 ? -14.373 -4.887 -9.635 1.00 96.75 110 ASN A N 1
ATOM 849 C CA . ASN A 1 110 ? -15.205 -5.281 -8.499 1.00 96.75 110 ASN A CA 1
ATOM 850 C C . ASN A 1 110 ? -14.409 -5.330 -7.187 1.00 96.75 110 ASN A C 1
ATOM 852 O O . ASN A 1 110 ? -13.337 -5.939 -7.093 1.00 96.75 110 ASN A O 1
ATOM 856 N N . ARG A 1 111 ? -14.979 -4.685 -6.168 1.00 96.94 111 ARG A N 1
ATOM 857 C CA . ARG A 1 111 ? -14.399 -4.544 -4.835 1.00 96.94 111 ARG A CA 1
ATOM 858 C C . ARG A 1 111 ? -14.943 -5.604 -3.892 1.00 96.94 111 ARG A C 1
ATOM 860 O O . ARG A 1 111 ? -16.145 -5.836 -3.850 1.00 96.94 111 ARG A O 1
ATOM 867 N N . ALA A 1 112 ? -14.050 -6.209 -3.117 1.00 97.56 112 ALA A N 1
ATOM 868 C CA . ALA A 1 112 ? -14.400 -7.070 -1.998 1.00 97.56 112 ALA A CA 1
ATOM 869 C C . ALA A 1 112 ? -13.930 -6.429 -0.690 1.00 97.56 112 ALA A C 1
ATOM 871 O O . ALA A 1 112 ? -12.756 -6.075 -0.562 1.00 97.56 112 ALA A O 1
ATOM 872 N N . ASP A 1 113 ? -14.843 -6.338 0.272 1.00 97.56 113 ASP A N 1
ATOM 873 C CA . ASP A 1 113 ? -14.617 -5.773 1.598 1.00 97.56 113 ASP A CA 1
ATOM 874 C C . ASP A 1 113 ? -14.936 -6.846 2.647 1.00 97.56 113 ASP A C 1
ATOM 876 O O . ASP A 1 113 ? -15.995 -7.470 2.600 1.00 97.56 113 ASP A O 1
ATOM 880 N N . VAL A 1 114 ? -14.005 -7.103 3.567 1.00 97.62 114 VAL A N 1
ATOM 881 C CA . VAL A 1 114 ? -14.140 -8.153 4.588 1.00 97.62 114 VAL A CA 1
ATOM 882 C C . VAL A 1 114 ? -13.710 -7.605 5.940 1.00 97.62 114 VAL A C 1
ATOM 884 O O . VAL A 1 114 ? -12.626 -7.0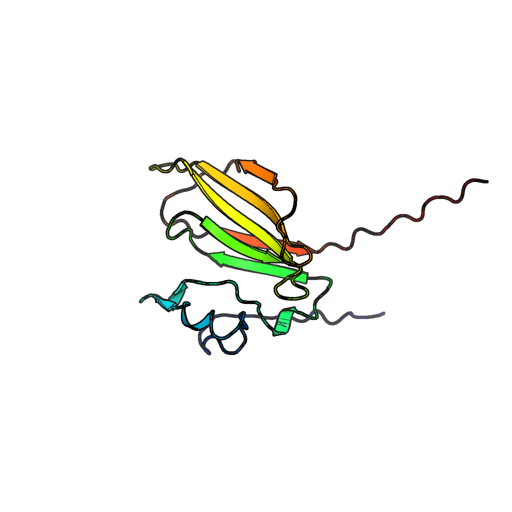41 6.055 1.00 97.62 114 VAL A O 1
ATOM 887 N N . VAL A 1 115 ? -14.532 -7.787 6.974 1.00 97.44 115 VAL A N 1
ATOM 888 C CA . VAL A 1 115 ? -14.141 -7.489 8.360 1.00 97.44 115 VAL A CA 1
ATOM 889 C C . VAL A 1 115 ? -13.115 -8.520 8.819 1.00 97.44 115 VAL A C 1
ATOM 891 O O . VAL A 1 115 ? -13.305 -9.717 8.610 1.00 97.44 115 VAL A O 1
ATOM 894 N N . VAL A 1 116 ? -12.033 -8.068 9.451 1.00 94.81 116 VAL A N 1
ATOM 895 C CA . VAL A 1 116 ? -11.000 -8.964 9.975 1.00 94.81 116 VAL A CA 1
ATOM 896 C C . VAL A 1 116 ? -11.175 -9.107 11.489 1.00 94.81 116 VAL A C 1
ATOM 898 O O . VAL A 1 116 ? -11.216 -8.090 12.182 1.00 94.81 116 VAL A O 1
ATOM 901 N N . PRO A 1 117 ? -11.248 -10.337 12.029 1.00 92.00 117 PRO A N 1
ATOM 902 C CA . PRO A 1 117 ? -11.389 -10.567 13.463 1.00 92.00 117 PRO A CA 1
ATOM 903 C C . PRO A 1 117 ? -10.033 -10.411 14.169 1.00 92.00 117 PRO A C 1
ATOM 905 O O . PRO A 1 117 ? -9.394 -11.391 14.547 1.00 92.00 117 PRO A O 1
ATOM 908 N N . ILE A 1 118 ? -9.565 -9.171 14.306 1.00 91.69 118 ILE A N 1
ATOM 909 C CA . ILE A 1 118 ? -8.342 -8.824 15.040 1.00 91.69 118 ILE A CA 1
ATOM 910 C C . ILE A 1 118 ? -8.651 -7.854 16.178 1.00 91.69 118 ILE A C 1
ATOM 912 O O . ILE A 1 118 ? -9.472 -6.951 16.032 1.00 91.69 118 ILE A O 1
ATOM 916 N N . ASN A 1 119 ? -7.933 -8.005 17.290 1.00 91.88 119 ASN A N 1
ATOM 917 C CA . ASN A 1 119 ? -7.959 -7.054 18.401 1.00 91.88 119 ASN A CA 1
ATOM 918 C C . ASN A 1 119 ? -7.071 -5.853 18.067 1.00 91.88 119 ASN A C 1
ATOM 920 O O . ASN A 1 119 ? -5.932 -5.758 18.523 1.00 91.88 119 ASN A O 1
ATOM 924 N N . ALA A 1 120 ? -7.585 -4.969 17.216 1.00 92.69 120 ALA A N 1
ATOM 925 C CA . ALA A 1 120 ? -6.898 -3.748 16.834 1.00 92.69 120 ALA A CA 1
ATOM 926 C C . ALA A 1 120 ? -6.873 -2.733 17.981 1.00 92.69 120 ALA A C 1
ATOM 928 O O . ALA A 1 120 ? -7.767 -2.694 18.829 1.00 92.69 120 ALA A O 1
ATOM 929 N N . ARG A 1 121 ? -5.851 -1.881 17.969 1.00 91.81 121 ARG A N 1
ATOM 930 C CA . ARG A 1 121 ? -5.721 -0.715 18.845 1.00 91.81 121 ARG A CA 1
ATOM 931 C C . ARG A 1 121 ? -5.285 0.489 18.010 1.00 91.81 121 ARG A C 1
ATOM 933 O O . ARG A 1 121 ? -4.677 0.283 16.950 1.00 91.81 121 ARG A O 1
ATOM 940 N N . PRO A 1 122 ? -5.567 1.720 18.467 1.00 86.88 122 PRO A N 1
ATOM 941 C CA . PRO A 1 122 ? -4.861 2.895 17.973 1.00 86.88 122 PRO A CA 1
ATOM 942 C C . PRO A 1 122 ? -3.347 2.661 18.017 1.00 86.88 122 PRO A C 1
ATOM 944 O O . PRO A 1 122 ? -2.850 1.966 18.905 1.00 86.88 122 PRO A O 1
ATOM 947 N N . ASP A 1 123 ? -2.647 3.177 17.013 1.00 87.25 123 ASP A N 1
ATOM 948 C CA . ASP A 1 123 ? -1.184 3.151 16.899 1.00 87.25 123 ASP A CA 1
ATOM 949 C C . ASP A 1 123 ? -0.524 1.759 16.884 1.00 87.25 123 ASP A C 1
ATOM 951 O O . ASP A 1 123 ? 0.684 1.607 17.068 1.00 87.25 123 ASP A O 1
ATOM 955 N N . MET A 1 124 ? -1.302 0.707 16.619 1.00 92.19 124 MET A N 1
ATOM 956 C CA . MET A 1 124 ? -0.765 -0.638 16.442 1.00 92.19 124 MET A CA 1
ATOM 957 C C . MET A 1 124 ? 0.053 -0.735 15.145 1.00 92.19 124 MET A C 1
ATOM 959 O O . MET A 1 124 ? -0.441 -0.420 14.059 1.00 92.19 124 MET A O 1
ATOM 963 N N . LEU A 1 125 ? 1.281 -1.255 15.245 1.00 93.94 125 LEU A N 1
ATOM 964 C CA . LEU A 1 125 ? 2.065 -1.674 14.084 1.00 93.94 125 LEU A CA 1
ATOM 965 C C . LEU A 1 125 ? 1.547 -3.010 13.546 1.00 93.94 125 LEU A C 1
ATOM 967 O O . LEU A 1 125 ? 1.514 -4.026 14.244 1.00 93.94 125 LEU A O 1
ATOM 971 N N . TYR A 1 126 ? 1.190 -3.017 12.269 1.00 94.69 126 TYR A N 1
ATOM 972 C CA . TYR A 1 126 ? 0.738 -4.194 11.546 1.00 94.69 126 TYR A CA 1
ATOM 973 C C . TYR A 1 126 ? 1.869 -4.753 10.694 1.00 94.69 126 TYR A C 1
ATOM 975 O O . TYR A 1 126 ? 2.525 -4.032 9.943 1.00 94.69 126 TYR A O 1
ATOM 983 N N . ARG A 1 127 ? 2.050 -6.074 10.751 1.00 95.00 127 ARG A N 1
ATOM 984 C CA . ARG A 1 127 ? 2.899 -6.798 9.805 1.00 95.00 127 ARG A CA 1
ATOM 985 C C . ARG A 1 127 ? 2.063 -7.257 8.617 1.00 95.00 127 ARG A C 1
ATOM 987 O O . ARG A 1 127 ? 1.294 -8.211 8.726 1.00 95.00 127 ARG A O 1
ATOM 994 N N . GLY A 1 128 ? 2.235 -6.598 7.477 1.00 93.19 128 GLY A N 1
ATOM 995 C CA . GLY A 1 128 ? 1.632 -7.018 6.218 1.00 93.19 128 GLY A CA 1
ATOM 996 C C . GLY A 1 128 ? 2.416 -8.167 5.590 1.00 93.19 128 GLY A C 1
ATOM 997 O O . GLY A 1 128 ? 3.646 -8.143 5.559 1.00 93.19 128 GLY A O 1
ATOM 998 N N . ARG A 1 129 ? 1.716 -9.178 5.063 1.00 93.31 129 ARG A N 1
ATOM 999 C CA . ARG A 1 129 ? 2.311 -10.228 4.222 1.00 93.31 129 ARG A CA 1
ATOM 1000 C C . ARG A 1 129 ? 1.408 -10.520 3.033 1.00 93.31 129 ARG A C 1
ATOM 1002 O O . ARG A 1 129 ? 0.248 -10.874 3.208 1.00 93.31 129 ARG A O 1
ATOM 1009 N N . SER A 1 130 ? 1.963 -10.433 1.828 1.00 90.75 130 SER A N 1
ATOM 1010 C CA . SER A 1 130 ? 1.282 -10.807 0.584 1.00 90.75 130 SER A CA 1
ATOM 1011 C C . SER A 1 130 ? 2.110 -11.844 -0.169 1.00 90.75 130 SER A C 1
ATOM 1013 O O . SER A 1 130 ? 3.324 -11.701 -0.281 1.00 90.75 130 SER A O 1
ATOM 1015 N N . ARG A 1 131 ? 1.467 -12.900 -0.681 1.00 85.62 131 ARG A N 1
ATOM 1016 C CA . ARG A 1 131 ? 2.118 -13.950 -1.482 1.00 85.62 131 ARG A CA 1
ATOM 1017 C C . ARG A 1 131 ? 1.483 -14.038 -2.861 1.00 85.62 131 ARG A C 1
ATOM 1019 O O . ARG A 1 131 ? 0.256 -14.091 -2.980 1.00 85.62 131 ARG A O 1
ATOM 1026 N N . ARG A 1 132 ? 2.307 -14.154 -3.901 1.00 71.38 132 ARG A N 1
ATOM 1027 C CA . ARG A 1 132 ? 1.883 -14.686 -5.199 1.00 71.38 132 ARG A CA 1
ATOM 1028 C C . ARG A 1 132 ? 2.257 -16.162 -5.236 1.00 71.38 132 ARG A C 1
ATOM 1030 O O . ARG A 1 132 ? 3.419 -16.506 -5.365 1.00 71.38 132 ARG A O 1
ATOM 1037 N N . HIS A 1 133 ? 1.262 -17.030 -5.058 1.00 56.78 133 HIS A N 1
ATOM 1038 C CA . HIS A 1 133 ? 1.416 -18.449 -5.359 1.00 56.78 133 HIS A CA 1
ATOM 1039 C C . HIS A 1 133 ? 0.974 -18.685 -6.802 1.00 56.78 133 HIS A C 1
ATOM 1041 O O . HIS A 1 133 ? -0.130 -18.272 -7.182 1.00 56.78 133 HIS A O 1
ATOM 1047 N N . LEU A 1 134 ? 1.817 -19.349 -7.591 1.00 48.53 134 LEU A N 1
ATOM 1048 C CA . LEU A 1 134 ? 1.435 -19.882 -8.887 1.00 48.53 134 LEU A CA 1
ATOM 1049 C C . LEU A 1 134 ? 0.341 -20.931 -8.635 1.00 48.53 134 LEU A C 1
ATOM 1051 O O . LEU A 1 134 ? 0.619 -22.023 -8.147 1.00 48.53 134 LEU A O 1
ATOM 1055 N N . ARG A 1 135 ? -0.931 -20.622 -8.917 1.00 46.72 135 ARG A N 1
ATOM 1056 C CA . ARG A 1 135 ? -1.912 -21.705 -9.061 1.00 46.72 135 ARG A CA 1
ATOM 1057 C C . ARG A 1 135 ? -1.463 -22.491 -10.284 1.00 46.72 135 ARG A C 1
ATOM 1059 O O . ARG A 1 135 ? -1.529 -21.960 -11.392 1.00 46.72 135 ARG A O 1
ATOM 1066 N N . SER A 1 136 ? -1.006 -23.728 -10.094 1.00 41.22 136 SER A N 1
ATOM 1067 C CA . SER A 1 136 ? -0.897 -24.658 -11.207 1.00 41.22 136 SER A CA 1
ATOM 1068 C C . SER A 1 136 ? -2.282 -24.739 -11.847 1.00 41.22 136 SER A C 1
ATOM 1070 O O . SER A 1 136 ? -3.276 -25.107 -11.21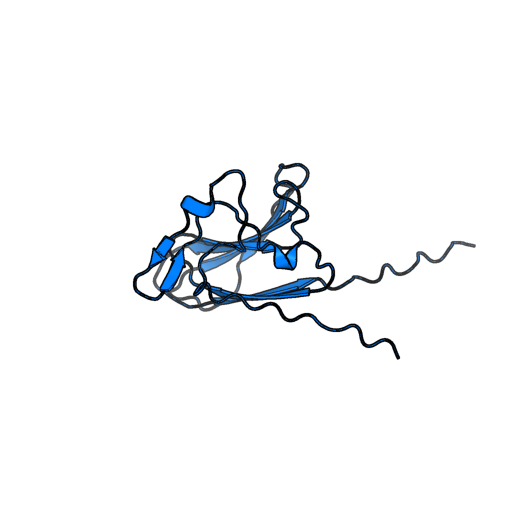6 1.00 41.22 136 SER A O 1
ATOM 1072 N N . ARG A 1 137 ? -2.388 -24.299 -13.102 1.00 45.09 137 ARG A N 1
ATOM 1073 C CA . ARG A 1 137 ? -3.521 -24.690 -13.930 1.00 45.09 137 ARG A CA 1
ATOM 1074 C C . ARG A 1 137 ? -3.421 -26.209 -14.027 1.00 45.09 137 ARG A C 1
ATOM 1076 O O . ARG A 1 137 ? -2.503 -26.706 -14.672 1.00 45.09 137 ARG A O 1
ATOM 1083 N N . ARG A 1 138 ? -4.310 -26.952 -13.357 1.00 41.69 138 ARG A N 1
ATOM 1084 C CA . ARG A 1 138 ? -4.519 -28.352 -13.741 1.00 41.69 138 ARG A CA 1
ATOM 1085 C C . ARG A 1 138 ? -4.911 -28.334 -15.225 1.00 41.69 138 ARG A C 1
ATOM 1087 O O . ARG A 1 138 ? -5.776 -27.522 -15.574 1.00 41.69 138 ARG A O 1
ATOM 1094 N N . PRO A 1 139 ? -4.293 -29.154 -16.090 1.00 45.62 139 PRO A N 1
ATOM 1095 C CA . PRO A 1 139 ? -4.819 -29.348 -17.431 1.00 45.62 139 PRO A CA 1
ATOM 1096 C C . PRO A 1 139 ? -6.278 -29.786 -17.294 1.00 45.62 139 PRO A C 1
ATOM 1098 O O . PRO A 1 139 ? -6.602 -30.592 -16.414 1.00 45.62 139 PRO A O 1
ATOM 1101 N N . ARG A 1 140 ? -7.169 -29.232 -18.124 1.00 49.41 140 ARG A N 1
ATOM 1102 C CA . ARG A 1 140 ? -8.462 -29.886 -18.334 1.00 49.41 140 ARG A CA 1
ATOM 1103 C C . ARG A 1 140 ? -8.141 -31.304 -18.824 1.00 49.41 140 ARG A C 1
ATOM 1105 O O . ARG A 1 140 ? -7.273 -31.420 -19.687 1.00 49.41 140 ARG A O 1
ATOM 1112 N N . PRO A 1 141 ? -8.757 -32.361 -18.275 1.00 55.44 141 PRO A N 1
ATOM 1113 C CA . PRO A 1 141 ? -8.691 -33.643 -18.944 1.00 55.44 141 PRO A CA 1
ATOM 1114 C C . PRO A 1 141 ? -9.383 -33.447 -20.291 1.00 55.44 141 PRO A C 1
ATOM 1116 O O . PRO A 1 141 ? -10.545 -33.029 -20.316 1.00 55.44 141 PRO A O 1
ATOM 1119 N N . ASP A 1 142 ? -8.647 -33.661 -21.380 1.00 60.47 142 ASP A N 1
ATOM 1120 C CA . ASP A 1 142 ? -9.257 -33.793 -22.696 1.00 60.47 142 ASP A CA 1
ATOM 1121 C C . ASP A 1 142 ? -10.326 -34.880 -22.590 1.00 60.47 142 ASP A C 1
ATOM 1123 O O . ASP A 1 142 ? -10.077 -36.003 -22.137 1.00 60.47 142 ASP A O 1
ATOM 1127 N N . GLY A 1 143 ? -11.555 -34.474 -22.898 1.00 62.25 143 GLY A N 1
ATOM 1128 C CA . GLY A 1 143 ? -12.670 -35.385 -23.059 1.00 62.25 143 GLY A CA 1
ATOM 1129 C C . GLY A 1 143 ? -12.399 -36.265 -24.271 1.00 62.25 143 GLY A C 1
ATOM 1130 O O . GLY A 1 143 ? -11.950 -35.766 -25.298 1.00 62.25 143 GLY A O 1
ATOM 1131 N N . ARG A 1 144 ? -12.634 -37.560 -24.064 1.00 51.66 144 ARG A N 1
ATOM 1132 C CA . ARG A 1 144 ? -12.570 -38.657 -25.036 1.00 51.66 144 ARG A CA 1
ATOM 1133 C C . ARG A 1 144 ? -13.165 -38.326 -26.399 1.00 51.66 144 ARG A C 1
ATOM 1135 O O . ARG A 1 144 ? -14.222 -37.657 -26.419 1.00 51.66 144 ARG A O 1
#

Secondary structure (DSSP, 8-state):
------------STT-STTEEESTTGGGG-EE-TTS-EE--S-EEEGGGTT-SS-EEEEEEE-SSSEEEEEES-SSSSSEEEEEEEEEE-SSSPEEEEEEEEEETTEE---EEEE------TTPEEEEEEE------PPPPPP-